Protein AF-A0A7S2MD70-F1 (afdb_monomer)

Solvent-accessible surface area (backbone atoms only — not comparable to full-atom values): 7427 Å² total; per-residue (Å²): 108,46,68,59,22,37,74,55,70,29,91,84,33,54,82,57,88,87,42,54,70,49,41,44,76,75,65,58,72,92,78,86,85,87,59,89,68,61,83,73,47,48,76,24,89,77,43,47,28,43,81,44,73,62,102,55,100,66,98,62,72,45,79,43,69,75,51,94,77,59,93,88,58,83,68,19,28,60,90,61,92,73,54,100,76,59,74,83,47,73,68,44,43,53,51,51,42,53,53,39,35,74,75,71,71,46,80,71,78,40,86,82,56,107

InterPro domains:
  IPR001214 SET domain [PF00856] (39-79)
  IPR001214 SET domain [PS50280] (1-80)
  IPR046341 SET domain superfamily [G3DSA:2.170.270.10] (7-114)
  IPR046341 SET domain superfamily [SSF82199] (30-113)

Structure (mmCIF, N/CA/C/O backbone):
data_AF-A0A7S2MD70-F1
#
_entry.id   AF-A0A7S2MD70-F1
#
loop_
_atom_site.group_PDB
_atom_site.id
_atom_site.type_symbol
_atom_site.label_atom_id
_atom_site.label_alt_id
_atom_site.label_comp_id
_atom_site.label_asym_id
_atom_site.label_entity_id
_atom_site.label_seq_id
_atom_site.pdbx_PDB_ins_code
_atom_site.Cartn_x
_atom_site.Cartn_y
_atom_site.Cartn_z
_atom_site.occupancy
_atom_site.B_iso_or_equiv
_atom_site.auth_seq_id
_atom_site.auth_comp_id
_atom_site.auth_asym_id
_atom_site.auth_atom_id
_atom_site.pdbx_PDB_model_num
ATOM 1 N N . MET A 1 1 ? 27.989 -2.652 -31.176 1.00 54.34 1 MET A N 1
ATOM 2 C CA . MET A 1 1 ? 27.518 -3.665 -30.201 1.00 54.34 1 MET A CA 1
ATOM 3 C C . MET A 1 1 ? 28.573 -4.009 -29.147 1.00 54.34 1 MET A C 1
ATOM 5 O O . MET A 1 1 ? 28.258 -3.875 -27.975 1.00 54.34 1 MET A O 1
ATOM 9 N N . GLY A 1 2 ? 29.820 -4.353 -29.511 1.00 62.59 2 GLY A N 1
ATOM 10 C CA . GLY A 1 2 ? 30.863 -4.715 -28.527 1.00 62.59 2 GLY A CA 1
ATOM 11 C C . GLY A 1 2 ? 31.205 -3.635 -27.483 1.00 62.59 2 GLY A C 1
ATOM 12 O O . GLY A 1 2 ? 31.365 -3.952 -26.312 1.00 62.59 2 GLY A O 1
ATOM 13 N N . GLN A 1 3 ? 31.224 -2.351 -27.865 1.00 75.38 3 GLN A N 1
ATOM 14 C CA . GLN A 1 3 ? 31.469 -1.241 -26.925 1.00 75.38 3 GLN A CA 1
ATOM 15 C C . GLN A 1 3 ? 30.388 -1.101 -25.845 1.00 75.38 3 GLN A C 1
ATOM 17 O O . GLN A 1 3 ? 30.720 -0.841 -24.693 1.00 75.38 3 GLN A O 1
ATOM 22 N N . LEU A 1 4 ? 29.112 -1.306 -26.193 1.00 77.25 4 LEU A N 1
ATOM 23 C CA . LEU A 1 4 ? 28.010 -1.247 -25.228 1.00 77.25 4 LEU A CA 1
ATOM 24 C C . LEU A 1 4 ? 28.114 -2.396 -24.218 1.00 77.25 4 LEU A C 1
ATOM 26 O O . LEU A 1 4 ? 27.970 -2.173 -23.022 1.00 77.25 4 LEU A O 1
ATOM 30 N N . ALA A 1 5 ? 28.429 -3.608 -24.683 1.00 79.62 5 ALA A N 1
ATOM 31 C CA . ALA A 1 5 ? 28.613 -4.759 -23.806 1.00 79.62 5 ALA A CA 1
ATOM 32 C C . ALA A 1 5 ? 29.761 -4.543 -22.805 1.00 79.62 5 ALA A C 1
ATOM 34 O O . ALA A 1 5 ? 29.589 -4.805 -21.615 1.00 79.62 5 ALA A O 1
ATOM 35 N N . VAL A 1 6 ? 30.898 -4.000 -23.255 1.00 83.06 6 VAL A N 1
ATOM 36 C CA . VAL A 1 6 ? 32.027 -3.663 -22.370 1.00 83.06 6 VAL A CA 1
ATOM 37 C C . VAL A 1 6 ? 31.640 -2.578 -21.358 1.00 83.06 6 VAL A C 1
ATOM 39 O O . VAL A 1 6 ? 31.921 -2.723 -20.169 1.00 83.06 6 VAL A O 1
ATOM 42 N N . LEU A 1 7 ? 30.917 -1.534 -21.784 1.00 81.06 7 LEU A N 1
ATOM 43 C CA . LEU A 1 7 ? 30.408 -0.487 -20.885 1.00 81.06 7 LEU A CA 1
ATOM 44 C C . LEU A 1 7 ? 29.500 -1.068 -19.779 1.00 81.06 7 LEU A C 1
ATOM 46 O O . LEU A 1 7 ? 29.545 -0.650 -18.617 1.00 81.06 7 LEU A O 1
ATOM 50 N N . LEU A 1 8 ? 28.714 -2.089 -20.130 1.00 78.62 8 LEU A N 1
ATOM 51 C CA . LEU A 1 8 ? 27.822 -2.819 -19.229 1.00 78.62 8 LEU A CA 1
ATOM 52 C C . LEU A 1 8 ? 28.538 -3.872 -18.370 1.00 78.62 8 LEU A C 1
ATOM 54 O O . LEU A 1 8 ? 27.920 -4.444 -17.480 1.00 78.62 8 LEU A O 1
ATOM 58 N N . GLY A 1 9 ? 29.856 -4.038 -18.519 1.00 78.12 9 GLY A N 1
ATOM 59 C CA . GLY A 1 9 ? 30.687 -4.900 -17.670 1.00 78.12 9 GLY A CA 1
ATOM 60 C C . GLY A 1 9 ? 31.050 -6.255 -18.280 1.00 78.12 9 GLY A C 1
ATOM 61 O O . GLY A 1 9 ? 31.520 -7.126 -17.554 1.00 78.12 9 GLY A O 1
ATOM 62 N N . SER A 1 10 ? 30.841 -6.452 -19.584 1.00 83.94 10 SER A N 1
ATOM 63 C CA . SER A 1 10 ? 31.321 -7.643 -20.2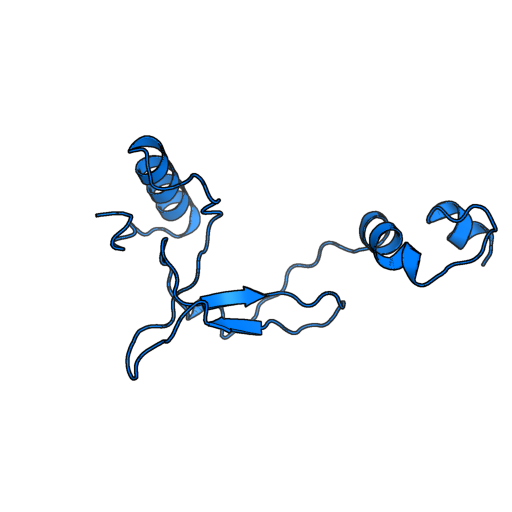93 1.00 83.94 10 SER A CA 1
ATOM 64 C C . SER A 1 10 ? 32.830 -7.562 -20.539 1.00 83.94 10 SER A C 1
ATOM 66 O O . SER A 1 10 ? 33.334 -6.544 -21.012 1.00 83.94 10 SER A O 1
ATOM 68 N N . SER A 1 11 ? 33.550 -8.649 -20.2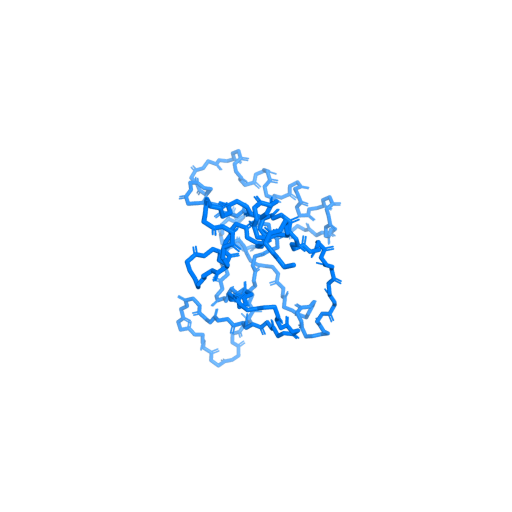58 1.00 82.56 11 SER A N 1
ATOM 69 C CA . SER A 1 11 ? 34.983 -8.779 -20.546 1.00 82.56 11 SER A CA 1
ATOM 70 C C . SER A 1 11 ? 35.277 -9.252 -21.974 1.00 82.56 11 SER A C 1
ATOM 72 O O . SER A 1 11 ? 36.357 -8.977 -22.490 1.00 82.56 11 SER A O 1
ATOM 74 N N . ASP A 1 12 ? 34.331 -9.929 -22.629 1.00 87.94 12 ASP A N 1
ATOM 75 C CA . ASP A 1 12 ? 34.475 -10.490 -23.980 1.00 87.94 12 ASP A CA 1
ATOM 76 C C . ASP A 1 12 ? 33.704 -9.698 -25.053 1.00 87.94 12 ASP A C 1
ATOM 78 O O . ASP A 1 12 ? 33.659 -10.079 -26.225 1.00 87.94 12 ASP A O 1
ATOM 82 N N . GLY A 1 13 ? 33.085 -8.584 -24.656 1.00 84.88 13 GLY A N 1
ATOM 83 C CA . GLY A 1 13 ? 32.279 -7.737 -25.529 1.00 84.88 13 GLY A CA 1
ATOM 84 C C . GLY A 1 13 ? 30.936 -8.351 -25.929 1.00 84.88 13 GLY A C 1
ATOM 85 O O . GLY A 1 13 ? 30.310 -7.853 -26.870 1.00 84.88 13 GLY A O 1
ATOM 86 N N . LYS A 1 14 ? 30.472 -9.398 -25.234 1.00 84.50 14 LYS A N 1
ATOM 87 C CA . LYS A 1 14 ? 29.159 -10.025 -25.435 1.00 84.50 14 LYS A CA 1
ATOM 88 C C . LYS A 1 14 ? 28.284 -9.896 -24.189 1.00 84.50 14 LYS A C 1
ATOM 90 O O . LYS A 1 14 ? 28.757 -9.984 -23.060 1.00 84.50 14 LYS A O 1
ATOM 95 N N . LEU A 1 15 ? 26.988 -9.682 -24.406 1.00 78.56 15 LEU A N 1
ATOM 96 C CA . LEU A 1 15 ? 25.981 -9.726 -23.346 1.00 78.56 15 LEU A CA 1
ATOM 97 C C . LEU A 1 15 ? 25.496 -11.162 -23.159 1.00 78.56 15 LEU A C 1
ATOM 99 O O . LEU A 1 15 ? 25.321 -11.898 -24.132 1.00 78.56 15 LEU A O 1
ATOM 103 N N . SER A 1 16 ? 25.239 -11.542 -21.915 1.00 80.81 16 SER A N 1
ATOM 104 C CA . SER A 1 16 ? 24.733 -12.860 -21.547 1.00 80.81 16 SER A CA 1
ATOM 105 C C . SER A 1 16 ? 23.612 -12.740 -20.511 1.00 80.81 16 SER A C 1
ATOM 107 O O . SER A 1 16 ? 23.486 -11.726 -19.827 1.00 80.81 16 SER A O 1
ATOM 109 N N . ARG A 1 17 ? 22.839 -13.818 -20.339 1.00 69.31 17 ARG A N 1
ATOM 110 C CA . ARG A 1 17 ? 21.715 -13.871 -19.386 1.00 69.31 17 ARG A CA 1
ATOM 111 C C . ARG A 1 17 ? 22.111 -13.761 -17.909 1.00 69.31 17 ARG A C 1
ATOM 113 O O . ARG A 1 17 ? 21.266 -13.495 -17.073 1.00 69.31 17 ARG A O 1
ATOM 120 N N . TYR A 1 18 ? 23.380 -13.970 -17.555 1.00 75.62 18 TYR A N 1
ATOM 121 C CA . TYR A 1 18 ? 23.843 -13.788 -16.170 1.00 75.62 18 TYR A CA 1
ATOM 122 C C . TYR A 1 18 ? 24.150 -12.320 -15.837 1.00 75.62 18 TYR A C 1
ATOM 124 O O . TYR A 1 18 ? 24.492 -12.004 -14.699 1.00 75.62 18 TYR A O 1
ATOM 132 N N . MET A 1 19 ? 24.070 -11.423 -16.823 1.00 78.19 19 MET A N 1
ATOM 133 C CA . MET A 1 19 ? 24.386 -10.005 -16.660 1.00 78.19 19 MET A CA 1
ATOM 134 C C . MET A 1 19 ? 23.161 -9.139 -16.354 1.00 78.19 19 MET A C 1
ATOM 136 O O . MET A 1 19 ? 23.337 -7.939 -16.153 1.00 78.19 19 MET A O 1
ATOM 140 N N . ASP A 1 20 ? 21.958 -9.713 -16.268 1.00 75.44 20 ASP A N 1
ATOM 141 C CA . ASP A 1 20 ? 20.706 -8.968 -16.079 1.00 75.44 20 ASP A CA 1
ATOM 142 C C . ASP A 1 20 ? 20.778 -8.025 -14.866 1.00 75.44 20 ASP A C 1
ATOM 144 O O . ASP A 1 20 ? 20.497 -6.841 -15.008 1.00 75.44 20 ASP A O 1
ATOM 148 N N . GLY A 1 21 ? 21.317 -8.472 -13.725 1.00 74.88 21 GLY A N 1
ATOM 149 C CA . GLY A 1 21 ? 21.487 -7.606 -12.546 1.00 74.88 21 GLY A CA 1
ATOM 150 C C . GLY A 1 21 ? 22.518 -6.473 -12.712 1.00 74.88 21 GLY A C 1
ATOM 151 O O . GLY A 1 21 ? 22.383 -5.410 -12.107 1.00 74.88 21 GLY A O 1
ATOM 152 N N . GLN A 1 22 ? 23.555 -6.654 -13.542 1.00 76.81 22 GLN A N 1
ATOM 153 C CA . GLN A 1 22 ? 24.526 -5.588 -13.862 1.00 76.81 22 GLN A CA 1
ATOM 154 C C . GLN A 1 22 ? 23.914 -4.556 -14.812 1.00 76.81 22 GLN A C 1
ATOM 156 O O . GLN A 1 22 ? 24.138 -3.354 -14.652 1.00 76.81 22 GLN A O 1
ATOM 161 N N . ILE A 1 23 ? 23.145 -5.031 -15.794 1.00 76.75 23 ILE A N 1
ATOM 162 C CA . ILE A 1 23 ? 22.421 -4.193 -16.748 1.00 76.75 23 ILE A CA 1
ATOM 163 C C . ILE A 1 23 ? 21.343 -3.406 -16.013 1.00 76.75 23 ILE A C 1
ATOM 165 O O . ILE A 1 23 ? 21.288 -2.193 -16.167 1.00 76.75 23 ILE A O 1
ATOM 169 N N . GLU A 1 24 ? 20.557 -4.049 -15.155 1.00 75.50 24 GLU A N 1
ATOM 170 C CA . GLU A 1 24 ? 19.565 -3.389 -14.311 1.00 75.50 24 GLU A CA 1
ATOM 171 C C . GLU A 1 24 ? 20.229 -2.299 -13.461 1.00 75.50 24 GLU A C 1
ATOM 173 O O . GLU A 1 24 ? 19.855 -1.137 -13.536 1.00 75.50 24 GLU A O 1
ATOM 178 N N . LYS A 1 25 ? 21.328 -2.595 -12.763 1.00 76.44 25 LYS A N 1
ATOM 179 C CA . LYS A 1 25 ? 22.018 -1.580 -11.951 1.00 76.44 25 LYS A CA 1
ATOM 180 C C . LYS A 1 25 ? 22.527 -0.368 -12.750 1.00 76.44 25 LYS A C 1
ATOM 182 O O . LYS A 1 25 ? 22.609 0.728 -12.198 1.00 76.44 25 LYS A O 1
ATOM 187 N N . LYS A 1 26 ? 22.937 -0.558 -14.008 1.00 78.31 26 LYS A N 1
ATOM 188 C CA . LYS A 1 26 ? 23.541 0.497 -14.844 1.00 78.31 26 LYS A CA 1
ATOM 189 C C . LYS A 1 26 ? 22.550 1.214 -15.758 1.00 78.31 26 LYS A C 1
ATOM 191 O O . LYS A 1 26 ? 22.813 2.347 -16.151 1.00 78.31 26 LYS A O 1
ATOM 196 N N . CYS A 1 27 ? 21.463 0.551 -16.131 1.00 75.06 27 CYS A N 1
ATOM 197 C CA . CYS A 1 27 ? 20.528 1.004 -17.156 1.00 75.06 27 CYS A CA 1
ATOM 198 C C . CYS A 1 27 ? 19.078 1.039 -16.692 1.00 75.06 27 CYS A C 1
ATOM 200 O O . CYS A 1 27 ? 18.261 1.602 -17.420 1.00 75.06 27 CYS A O 1
ATOM 202 N N . ALA A 1 28 ? 18.735 0.463 -15.534 1.00 71.50 28 ALA A N 1
ATOM 203 C CA . ALA A 1 28 ? 17.388 0.608 -15.010 1.00 71.50 28 ALA A CA 1
ATOM 204 C C . ALA A 1 28 ? 17.128 2.087 -14.752 1.00 71.50 28 ALA A C 1
ATOM 206 O O . ALA A 1 28 ? 17.813 2.759 -13.977 1.00 71.50 28 ALA A O 1
ATOM 207 N N . ILE A 1 29 ? 16.117 2.591 -15.441 1.00 68.94 29 ILE A N 1
ATOM 208 C CA . ILE A 1 29 ? 15.566 3.901 -15.166 1.00 68.94 29 ILE A CA 1
ATOM 209 C C . ILE A 1 29 ? 14.752 3.739 -13.886 1.00 68.94 29 ILE A C 1
ATOM 211 O O . ILE A 1 29 ? 13.898 2.858 -13.802 1.00 68.94 29 ILE A O 1
ATOM 215 N N . GLN A 1 30 ? 15.009 4.578 -12.883 1.00 70.06 30 GLN A N 1
ATOM 216 C CA . GLN A 1 30 ? 14.124 4.646 -11.727 1.00 70.06 30 GLN A CA 1
ATOM 217 C C . GLN A 1 30 ? 12.781 5.214 -12.183 1.00 70.06 30 GLN A C 1
ATOM 219 O O . GLN A 1 30 ? 12.658 6.404 -12.470 1.00 70.06 30 GLN A O 1
ATOM 224 N N . THR A 1 31 ? 11.780 4.347 -12.273 1.00 72.31 31 THR A N 1
ATOM 225 C CA . THR A 1 31 ? 10.412 4.716 -12.627 1.00 72.31 31 THR A CA 1
ATOM 226 C C . THR A 1 31 ? 9.537 4.734 -11.384 1.00 72.31 31 THR A C 1
ATOM 228 O O . THR A 1 31 ? 9.694 3.908 -10.489 1.00 72.31 31 THR A O 1
ATOM 231 N N . SER A 1 32 ? 8.587 5.664 -11.334 1.00 79.00 32 SER A N 1
ATOM 232 C CA . SER A 1 32 ? 7.497 5.651 -10.356 1.00 79.00 32 SER A CA 1
ATOM 233 C C . SER A 1 32 ? 6.184 5.412 -11.091 1.00 79.00 32 SER A C 1
ATOM 235 O O . SER A 1 32 ? 5.948 6.019 -12.134 1.00 79.00 32 SER A O 1
ATOM 237 N N . SER A 1 33 ? 5.339 4.545 -10.539 1.00 83.00 33 SER A N 1
ATOM 238 C CA . SER A 1 33 ? 4.080 4.118 -11.156 1.00 83.00 33 SER A CA 1
ATOM 239 C C . SER A 1 33 ? 2.932 4.237 -10.161 1.00 83.00 33 SER A C 1
ATOM 241 O O . SER A 1 33 ? 3.126 4.088 -8.954 1.00 83.00 33 SER A O 1
ATOM 243 N N . LEU A 1 34 ? 1.726 4.491 -10.671 1.00 88.00 34 LEU A N 1
ATOM 244 C CA . LEU A 1 34 ? 0.500 4.528 -9.878 1.00 88.00 34 LEU A CA 1
ATOM 245 C C . LEU A 1 34 ? -0.376 3.327 -10.225 1.00 88.00 34 LEU A C 1
ATOM 247 O O . LEU A 1 34 ? -0.864 3.207 -11.346 1.00 88.00 34 LEU A O 1
ATOM 251 N N . PHE A 1 35 ? -0.616 2.470 -9.237 1.00 89.62 35 PHE A N 1
ATOM 252 C CA . PHE A 1 35 ? -1.506 1.319 -9.350 1.00 89.62 35 PHE A CA 1
ATOM 253 C C . PHE A 1 35 ? -2.792 1.630 -8.601 1.00 89.62 35 PHE A C 1
ATOM 255 O O . PHE A 1 35 ? -2.782 1.715 -7.382 1.00 89.62 35 PHE A O 1
ATOM 262 N N . THR A 1 36 ? -3.904 1.824 -9.300 1.00 91.38 36 THR A N 1
ATOM 263 C CA . THR A 1 36 ? -5.133 2.410 -8.725 1.00 91.38 36 THR A CA 1
ATOM 264 C C . THR A 1 36 ? -5.759 1.609 -7.579 1.00 91.38 36 THR A C 1
ATOM 266 O O . THR A 1 36 ? -6.494 2.178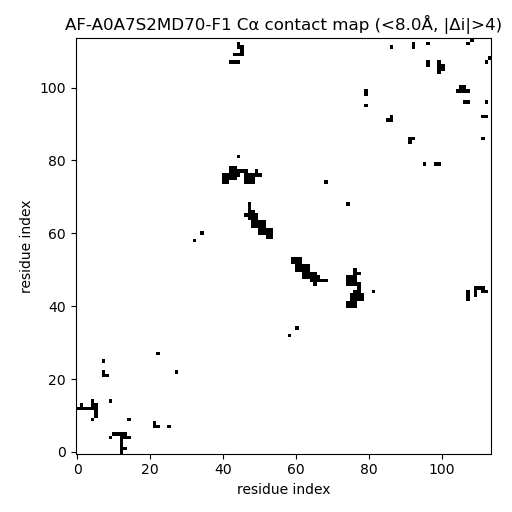 -6.769 1.00 91.38 36 THR A O 1
ATOM 269 N N . LEU A 1 37 ? -5.472 0.308 -7.488 1.00 91.31 37 LEU A N 1
ATOM 270 C CA . LEU A 1 37 ? -5.950 -0.553 -6.406 1.00 91.31 37 LEU A CA 1
ATOM 271 C C . LEU A 1 37 ? -5.042 -0.531 -5.170 1.00 91.31 37 LEU A C 1
ATOM 273 O O . LEU A 1 37 ? -5.558 -0.663 -4.064 1.00 91.31 37 LEU A O 1
ATOM 277 N N . LEU A 1 38 ? -3.729 -0.310 -5.323 1.00 92.44 38 LEU A N 1
ATOM 278 C CA . LEU A 1 38 ? -2.788 -0.352 -4.195 1.00 92.44 38 LEU A CA 1
ATOM 279 C C . LEU A 1 38 ? -3.115 0.675 -3.090 1.00 92.44 38 LEU A C 1
ATOM 281 O O . LEU A 1 38 ? -3.155 0.274 -1.930 1.00 92.44 38 LEU A O 1
ATOM 285 N N . PRO A 1 39 ? -3.435 1.953 -3.393 1.00 92.88 39 PRO A N 1
ATOM 286 C CA . PRO A 1 39 ? -3.771 2.954 -2.378 1.00 92.88 39 PRO A CA 1
ATOM 287 C C . PRO A 1 39 ? -5.047 2.670 -1.579 1.00 92.88 39 PRO A C 1
ATOM 289 O O . PRO A 1 39 ? -5.368 3.440 -0.680 1.00 92.88 39 PRO A O 1
ATOM 292 N N . LYS A 1 40 ? -5.818 1.630 -1.930 1.00 95.12 40 LYS A N 1
ATOM 293 C CA . LYS A 1 40 ? -7.028 1.238 -1.195 1.00 95.12 40 LYS A CA 1
ATOM 294 C C . LYS A 1 40 ? -6.738 0.301 -0.022 1.00 95.12 40 LYS A C 1
ATOM 296 O O . LYS A 1 40 ? -7.615 0.135 0.816 1.00 95.12 40 LYS A O 1
ATOM 301 N N . MET A 1 41 ? -5.564 -0.326 0.020 1.00 97.12 41 MET A N 1
ATOM 302 C CA . MET A 1 41 ? -5.183 -1.235 1.101 1.00 97.12 41 MET A CA 1
ATOM 303 C C . MET A 1 41 ? -4.528 -0.451 2.223 1.00 97.12 41 MET A C 1
ATOM 305 O O . MET A 1 41 ? -3.529 0.219 1.984 1.00 97.12 41 MET A O 1
ATOM 309 N N . ASN A 1 42 ? -5.068 -0.560 3.433 1.00 97.69 42 ASN A N 1
ATOM 310 C CA . ASN A 1 42 ? -4.550 0.163 4.585 1.00 97.69 42 ASN A CA 1
ATOM 311 C C . ASN A 1 42 ? -3.244 -0.430 5.124 1.00 97.69 42 ASN A C 1
ATOM 313 O O . ASN A 1 42 ? -2.809 -1.534 4.780 1.00 97.69 42 ASN A O 1
ATOM 317 N N . HIS A 1 43 ? -2.615 0.338 6.010 1.00 96.88 43 HIS A N 1
ATOM 318 C CA . HIS A 1 43 ? -1.379 -0.052 6.659 1.00 96.88 43 HIS A CA 1
ATOM 319 C C . HIS A 1 43 ? -1.598 -0.935 7.892 1.00 96.88 43 HIS A C 1
ATOM 321 O O . HIS A 1 43 ? -2.324 -0.552 8.807 1.00 96.88 43 HIS A O 1
ATOM 327 N N . SER A 1 44 ? -0.813 -2.007 8.000 1.00 96.06 44 SER A N 1
ATOM 328 C CA . SER A 1 44 ? -0.495 -2.654 9.277 1.00 96.06 44 SER A CA 1
ATOM 329 C C . SER A 1 44 ? 1.021 -2.821 9.431 1.00 96.06 44 SER A C 1
ATOM 331 O O . SER A 1 44 ? 1.746 -3.084 8.464 1.00 96.06 44 SER A O 1
ATOM 333 N N . CYS A 1 45 ? 1.535 -2.672 10.660 1.00 93.12 45 CYS A N 1
ATOM 334 C CA . CYS A 1 45 ? 2.913 -3.076 10.958 1.00 93.12 45 CYS A CA 1
ATOM 335 C C . CYS A 1 45 ? 3.056 -4.605 10.992 1.00 93.12 45 CYS A C 1
ATOM 337 O O . CYS A 1 45 ? 4.181 -5.092 10.915 1.00 93.12 45 CYS A O 1
ATOM 339 N N . ASP A 1 46 ? 1.948 -5.338 11.123 1.00 92.88 46 ASP A N 1
ATOM 340 C CA . ASP A 1 46 ? 1.848 -6.788 10.935 1.00 92.88 46 ASP A CA 1
ATOM 341 C C . ASP A 1 46 ? 0.856 -7.080 9.796 1.00 92.88 46 ASP A C 1
ATOM 343 O O . ASP A 1 46 ? -0.326 -7.328 10.044 1.00 92.88 46 ASP A O 1
ATOM 347 N N . PRO A 1 47 ? 1.268 -6.874 8.535 1.00 95.88 47 PRO A N 1
ATOM 348 C CA . PRO A 1 47 ? 0.366 -7.000 7.400 1.00 95.88 47 PRO A CA 1
ATOM 349 C C . PRO A 1 47 ? 0.026 -8.465 7.113 1.00 95.88 47 PRO A C 1
ATOM 351 O O . PRO A 1 47 ? 0.810 -9.369 7.406 1.00 95.88 47 PRO A O 1
ATOM 354 N N . ASN A 1 48 ? -1.121 -8.695 6.477 1.00 97.12 48 ASN A N 1
ATOM 355 C CA . ASN A 1 48 ? -1.502 -10.019 5.975 1.00 97.12 48 ASN A CA 1
ATOM 356 C C . ASN A 1 48 ? -1.201 -10.210 4.482 1.00 97.12 48 ASN A C 1
ATOM 358 O O . ASN A 1 48 ? -1.292 -11.337 3.994 1.00 97.12 48 ASN A O 1
ATOM 362 N N . ALA A 1 49 ? -0.769 -9.157 3.783 1.00 96.88 49 ALA A N 1
ATOM 363 C CA . ALA A 1 49 ? -0.289 -9.218 2.411 1.00 96.88 49 ALA A CA 1
ATOM 364 C C . ALA A 1 49 ? 0.961 -8.349 2.182 1.00 96.88 49 ALA A C 1
ATOM 366 O O . ALA A 1 49 ? 1.224 -7.379 2.898 1.00 96.88 49 ALA A O 1
ATOM 367 N N . GLU A 1 50 ? 1.726 -8.677 1.147 1.00 94.50 50 GLU A N 1
ATOM 368 C CA . GLU A 1 50 ? 2.851 -7.881 0.660 1.00 94.50 50 GLU A CA 1
ATOM 369 C C . GLU A 1 50 ? 2.681 -7.500 -0.812 1.00 94.50 50 GLU A C 1
ATOM 371 O O . GLU A 1 50 ? 2.012 -8.193 -1.575 1.00 94.50 50 GLU A O 1
ATOM 376 N N . VAL A 1 51 ? 3.287 -6.374 -1.202 1.00 91.75 51 VAL A N 1
ATOM 377 C CA . VAL A 1 51 ? 3.345 -5.940 -2.602 1.00 91.75 51 VAL A CA 1
ATOM 378 C C . VAL A 1 51 ? 4.658 -6.432 -3.197 1.00 91.75 51 VAL A C 1
ATOM 380 O O . VAL A 1 51 ? 5.731 -6.000 -2.769 1.00 91.75 51 VAL A O 1
ATOM 383 N N . CYS A 1 52 ? 4.575 -7.308 -4.192 1.00 85.69 52 CYS A N 1
ATOM 384 C CA . CYS A 1 52 ? 5.727 -7.841 -4.906 1.00 85.69 52 CYS A CA 1
ATOM 385 C C . CYS A 1 52 ? 5.822 -7.199 -6.294 1.00 85.69 52 CYS A C 1
ATOM 387 O O . CYS A 1 52 ? 4.866 -7.212 -7.070 1.00 85.69 52 CYS A O 1
ATOM 389 N N . GLY A 1 53 ? 6.993 -6.646 -6.612 1.00 72.25 53 GLY A N 1
ATOM 390 C CA . GLY A 1 53 ? 7.369 -6.354 -7.994 1.00 72.25 53 GLY A CA 1
ATOM 391 C C . GLY A 1 53 ? 7.963 -7.602 -8.641 1.00 72.25 53 GLY A C 1
ATOM 392 O O . GLY A 1 53 ? 8.617 -8.400 -7.966 1.00 72.25 53 GLY A O 1
ATOM 393 N N . HIS A 1 54 ? 7.747 -7.784 -9.939 1.00 66.12 54 HIS A N 1
ATOM 394 C CA . HIS A 1 54 ? 8.385 -8.870 -10.672 1.00 66.12 54 HIS A CA 1
ATOM 395 C C . HIS A 1 54 ? 9.881 -8.609 -10.889 1.00 66.12 54 HIS A C 1
ATOM 397 O O . HIS A 1 54 ? 10.336 -7.470 -10.943 1.00 66.12 54 HIS A O 1
ATOM 403 N N . ASN A 1 55 ? 10.642 -9.687 -11.112 1.00 58.94 55 ASN A N 1
ATOM 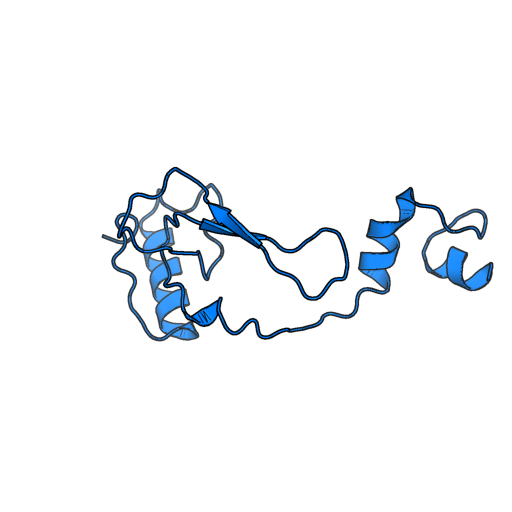404 C CA . ASN A 1 55 ? 12.033 -9.621 -11.593 1.00 58.94 55 ASN A CA 1
ATOM 405 C C . ASN A 1 55 ? 12.132 -9.177 -13.069 1.00 58.94 55 ASN A C 1
ATOM 407 O O . ASN A 1 55 ? 13.208 -9.214 -13.663 1.00 58.94 55 ASN A O 1
ATOM 411 N N . PHE A 1 56 ? 11.002 -8.829 -13.684 1.00 58.31 56 PHE A N 1
ATOM 412 C CA . PHE A 1 56 ? 10.906 -8.368 -15.057 1.00 58.31 56 PHE A CA 1
ATOM 413 C C . PHE A 1 56 ? 10.401 -6.931 -15.062 1.00 58.31 56 PHE A C 1
ATOM 415 O O . PHE A 1 56 ? 9.583 -6.547 -14.231 1.00 58.31 56 PHE A O 1
ATOM 422 N N . VAL A 1 57 ? 10.877 -6.142 -16.025 1.00 58.91 57 VAL A N 1
ATOM 423 C CA . VAL A 1 57 ? 10.388 -4.779 -16.250 1.00 58.91 57 VAL A CA 1
ATOM 424 C C . VAL A 1 57 ? 9.017 -4.867 -16.922 1.00 58.91 57 VAL A C 1
ATOM 426 O O . VAL A 1 57 ? 8.902 -4.767 -18.143 1.00 58.91 57 VAL A O 1
ATOM 429 N N . ASP A 1 58 ? 7.981 -5.106 -16.126 1.00 67.81 58 ASP A N 1
ATOM 430 C CA . ASP A 1 58 ? 6.585 -4.990 -16.530 1.00 67.81 58 ASP A CA 1
ATOM 431 C C . ASP A 1 58 ? 5.846 -3.951 -15.666 1.00 67.81 58 ASP A C 1
ATOM 433 O O . ASP A 1 58 ? 6.377 -3.394 -14.704 1.00 67.81 58 ASP A O 1
ATOM 437 N N . CYS A 1 59 ? 4.632 -3.588 -16.082 1.00 75.12 59 CYS A N 1
ATOM 438 C CA . CYS A 1 59 ? 3.778 -2.650 -15.350 1.00 75.12 59 CYS A CA 1
ATOM 439 C C . CYS A 1 59 ? 2.769 -3.397 -14.469 1.00 75.12 59 CYS A C 1
ATOM 441 O O . CYS A 1 59 ? 1.619 -2.967 -14.363 1.00 75.12 59 CYS A O 1
ATOM 443 N N . LEU A 1 60 ? 3.174 -4.528 -13.890 1.00 81.81 60 LEU A N 1
ATOM 444 C CA . LEU A 1 60 ? 2.340 -5.348 -13.022 1.00 81.81 60 LEU A CA 1
ATOM 445 C C . LEU A 1 60 ? 2.913 -5.369 -11.604 1.00 81.81 60 LEU A C 1
ATOM 447 O O . LEU A 1 60 ? 4.112 -5.221 -11.378 1.00 81.81 60 LEU A O 1
ATOM 451 N N . VAL A 1 61 ? 2.014 -5.507 -10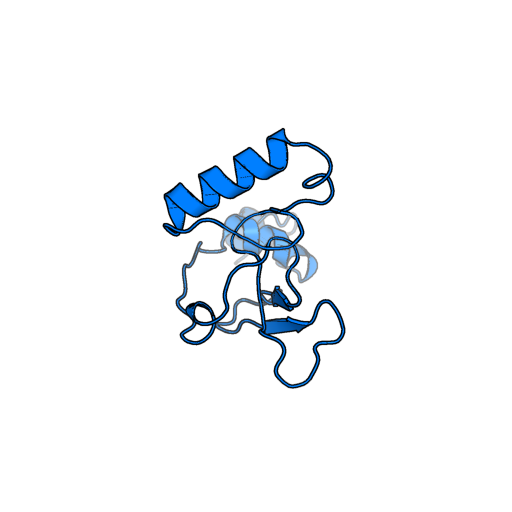.637 1.00 88.06 61 VAL A N 1
ATOM 452 C CA . VAL A 1 61 ? 2.339 -5.681 -9.223 1.00 88.06 61 VAL A CA 1
ATOM 453 C C . VAL A 1 61 ? 1.434 -6.757 -8.670 1.00 88.06 61 VAL A C 1
ATOM 455 O O . VAL A 1 61 ? 0.222 -6.731 -8.903 1.00 88.06 61 VAL A O 1
ATOM 458 N N . ASP A 1 62 ? 2.028 -7.661 -7.911 1.00 91.12 62 ASP A N 1
ATOM 459 C CA . ASP A 1 62 ? 1.295 -8.691 -7.203 1.00 91.12 62 ASP A CA 1
ATOM 460 C C . ASP A 1 62 ? 1.042 -8.250 -5.767 1.00 91.12 62 ASP A C 1
ATOM 462 O O . ASP A 1 62 ? 1.876 -7.604 -5.128 1.00 91.12 62 ASP A O 1
ATOM 466 N N . VAL A 1 63 ? -0.124 -8.630 -5.254 1.00 93.94 63 VAL A N 1
ATOM 467 C CA . VAL A 1 63 ? -0.448 -8.546 -3.831 1.00 93.94 63 VAL A CA 1
ATOM 468 C C . VAL A 1 63 ? -0.557 -9.974 -3.329 1.00 93.94 63 VAL A C 1
ATOM 470 O O . VAL A 1 63 ? -1.504 -10.686 -3.664 1.00 93.94 63 VAL A O 1
ATOM 473 N N . VAL A 1 64 ? 0.442 -10.404 -2.566 1.00 95.06 64 VAL A N 1
ATOM 474 C CA . VAL A 1 64 ? 0.601 -11.798 -2.152 1.00 95.06 64 VAL A CA 1
ATOM 475 C C . VAL A 1 64 ? 0.265 -11.922 -0.676 1.00 95.06 64 VAL A C 1
ATOM 477 O O . VAL A 1 64 ? 0.781 -11.173 0.150 1.00 95.06 64 VAL A O 1
ATOM 480 N N . ALA A 1 65 ? -0.605 -12.869 -0.333 1.00 97.12 65 ALA A N 1
A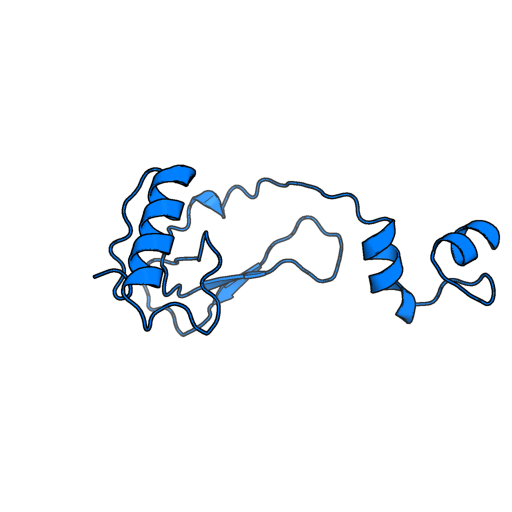TOM 481 C CA . ALA A 1 65 ? -0.939 -13.150 1.056 1.00 97.12 65 ALA A CA 1
ATOM 482 C C . ALA A 1 65 ? 0.274 -13.741 1.799 1.00 97.12 65 ALA A C 1
ATOM 484 O O . ALA A 1 65 ? 0.899 -14.692 1.332 1.00 97.12 65 ALA A O 1
ATOM 485 N N . LEU A 1 66 ? 0.578 -13.202 2.980 1.00 95.75 66 LEU A N 1
ATOM 486 C CA . LEU A 1 66 ? 1.650 -13.675 3.869 1.00 95.75 66 LEU A CA 1
ATOM 487 C C . LEU A 1 66 ? 1.185 -14.799 4.804 1.00 95.75 66 LEU A C 1
ATOM 489 O O . LEU A 1 66 ? 1.993 -15.536 5.369 1.00 95.75 66 LEU A O 1
ATOM 493 N N . ARG A 1 67 ? -0.131 -14.909 4.986 1.00 96.31 67 ARG A N 1
ATOM 494 C CA . ARG A 1 67 ? -0.817 -15.913 5.798 1.00 96.31 67 ARG A CA 1
ATOM 495 C C . ARG A 1 67 ? -2.223 -16.133 5.249 1.00 96.31 67 ARG A C 1
ATOM 497 O O . ARG A 1 67 ? -2.650 -15.436 4.335 1.00 96.31 67 ARG A O 1
ATOM 504 N N . GLN A 1 68 ? -2.948 -17.089 5.820 1.00 98.00 68 GLN A N 1
ATOM 505 C CA . GLN A 1 68 ? -4.376 -17.224 5.551 1.00 98.00 68 GLN A CA 1
ATOM 506 C C . GLN A 1 68 ? -5.111 -15.924 5.930 1.00 98.00 68 GLN A C 1
ATOM 508 O O . GLN A 1 68 ? -4.792 -15.310 6.954 1.00 98.00 68 GLN A O 1
ATOM 513 N N . ILE A 1 69 ? -6.050 -15.517 5.073 1.00 98.25 69 ILE A N 1
ATOM 514 C CA . ILE A 1 69 ? -6.907 -14.338 5.234 1.00 98.25 69 ILE A CA 1
ATOM 515 C C . ILE A 1 69 ? -8.350 -14.833 5.247 1.00 98.25 69 ILE A C 1
ATOM 517 O O . ILE A 1 69 ? -8.770 -15.525 4.313 1.00 98.25 69 ILE A O 1
ATOM 521 N N . ASP A 1 70 ? -9.090 -14.508 6.300 1.00 98.19 70 ASP A N 1
ATOM 522 C CA . ASP A 1 70 ? -10.470 -14.963 6.456 1.00 98.19 70 ASP A CA 1
ATOM 523 C C . ASP A 1 70 ? -11.460 -14.107 5.650 1.00 98.19 70 ASP A C 1
ATOM 525 O O . ASP A 1 70 ? -11.196 -12.965 5.267 1.00 98.19 70 ASP A O 1
ATOM 529 N N . VAL A 1 71 ? -12.648 -14.657 5.374 1.00 98.00 71 VAL A N 1
ATOM 530 C CA . VAL A 1 71 ? -13.700 -13.924 4.653 1.00 98.00 71 VAL A CA 1
ATOM 531 C C . VAL A 1 71 ? -14.133 -12.705 5.469 1.00 98.00 71 VAL A C 1
ATOM 533 O O . VAL A 1 71 ? -14.620 -12.839 6.588 1.00 98.00 71 VAL A O 1
ATOM 536 N N . GLY A 1 72 ? -13.997 -11.519 4.874 1.00 97.81 72 GLY A N 1
ATOM 537 C CA . GLY A 1 72 ? -14.315 -10.246 5.525 1.00 97.81 72 GLY A CA 1
ATOM 538 C C . GLY A 1 72 ? -13.164 -9.646 6.337 1.00 97.81 72 GLY A C 1
ATOM 539 O O . GLY A 1 72 ? -13.313 -8.525 6.818 1.00 97.81 72 GLY A O 1
ATOM 540 N N . GLU A 1 73 ? -12.025 -10.335 6.460 1.00 98.00 73 GLU A N 1
ATOM 541 C CA . GLU A 1 73 ? -10.805 -9.746 7.011 1.00 98.00 73 GLU A CA 1
ATOM 542 C C . GLU A 1 73 ? -10.263 -8.668 6.057 1.00 98.00 73 GLU A C 1
ATOM 544 O O . GLU A 1 73 ? -10.221 -8.843 4.837 1.00 98.00 73 GLU A O 1
ATOM 549 N N . GLU A 1 74 ? -9.848 -7.529 6.609 1.00 97.69 74 GLU A N 1
ATOM 550 C CA . GLU A 1 74 ? -9.248 -6.454 5.826 1.00 97.69 74 GLU A CA 1
ATOM 551 C C . GLU A 1 74 ? -7.865 -6.860 5.299 1.00 97.69 74 GLU A C 1
ATOM 553 O O . GLU A 1 74 ? -6.998 -7.296 6.057 1.00 97.69 74 GLU A O 1
ATOM 558 N N . ILE A 1 75 ? -7.622 -6.653 4.004 1.00 97.62 75 ILE A N 1
ATOM 559 C CA . ILE A 1 75 ? -6.288 -6.817 3.418 1.00 97.62 75 ILE A CA 1
ATOM 560 C C . ILE A 1 75 ? -5.442 -5.591 3.768 1.00 97.62 75 ILE A C 1
ATOM 562 O O . ILE A 1 75 ? -5.780 -4.464 3.399 1.00 97.62 75 ILE A O 1
ATOM 566 N N . THR A 1 76 ? -4.313 -5.819 4.437 1.00 97.69 76 THR A N 1
ATOM 567 C CA . THR A 1 76 ? -3.383 -4.767 4.857 1.00 97.69 76 THR A CA 1
ATOM 568 C C . THR A 1 76 ? -1.972 -5.030 4.350 1.00 97.69 76 THR A C 1
ATOM 570 O O . THR A 1 76 ? -1.520 -6.173 4.278 1.00 97.69 76 THR A O 1
ATOM 573 N N . ILE A 1 77 ? -1.258 -3.949 4.032 1.00 96.50 77 ILE A N 1
ATOM 574 C CA . ILE A 1 77 ? 0.136 -3.963 3.566 1.00 96.50 77 ILE A CA 1
ATOM 575 C C . ILE A 1 77 ? 1.022 -3.100 4.474 1.00 96.50 77 ILE A C 1
ATOM 577 O O . ILE A 1 77 ? 0.541 -2.312 5.292 1.00 96.50 77 ILE A O 1
ATOM 581 N N . SER A 1 78 ? 2.347 -3.202 4.342 1.00 94.50 78 SER A N 1
ATOM 582 C CA . SER A 1 78 ? 3.261 -2.298 5.051 1.00 94.50 78 SER A CA 1
ATOM 583 C C . SER A 1 78 ? 3.700 -1.128 4.176 1.00 94.50 78 SER A C 1
ATOM 585 O O . SER A 1 78 ? 4.285 -1.325 3.118 1.00 94.50 78 SER A O 1
ATOM 587 N N . TYR A 1 79 ? 3.471 0.1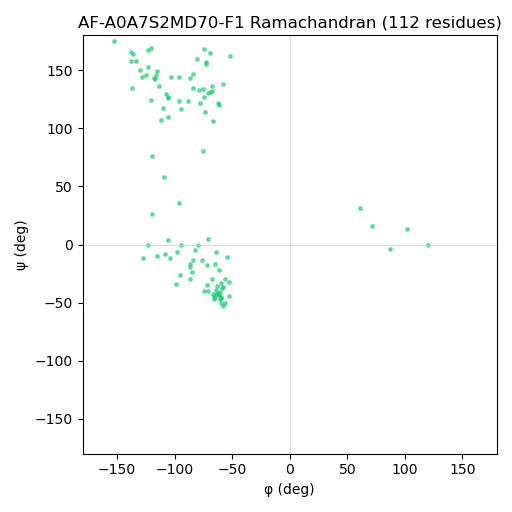03 4.635 1.00 94.69 79 TYR A N 1
ATOM 588 C CA . TYR A 1 79 ? 3.887 1.322 3.926 1.00 94.69 79 TYR A CA 1
ATOM 589 C C . TYR A 1 79 ? 5.338 1.721 4.206 1.00 94.69 79 TYR A C 1
ATOM 591 O O . TYR A 1 79 ? 5.884 2.627 3.573 1.00 94.69 79 TYR A O 1
ATOM 599 N N . ILE A 1 80 ? 5.935 1.112 5.227 1.00 92.06 80 ILE A N 1
ATOM 600 C CA . ILE A 1 80 ? 7.253 1.450 5.749 1.00 92.06 80 ILE A CA 1
ATOM 601 C C . ILE A 1 80 ? 8.051 0.170 5.949 1.00 92.06 80 ILE A C 1
ATOM 603 O O . ILE A 1 80 ? 7.491 -0.909 6.115 1.00 92.06 80 ILE A O 1
ATOM 607 N N . ASN A 1 81 ? 9.377 0.280 5.972 1.00 83.25 81 ASN A N 1
ATOM 608 C CA . ASN A 1 81 ? 10.211 -0.884 6.229 1.00 83.25 81 ASN A CA 1
ATOM 609 C C . ASN A 1 81 ? 10.140 -1.276 7.715 1.00 83.25 81 ASN A C 1
ATOM 611 O O . ASN A 1 81 ? 10.607 -0.553 8.612 1.00 83.25 81 ASN A O 1
ATOM 615 N N . VAL A 1 82 ? 9.568 -2.453 7.957 1.00 74.75 82 VAL A N 1
ATOM 616 C CA . VAL A 1 82 ? 9.451 -3.086 9.270 1.00 74.75 82 VAL A CA 1
ATOM 617 C C . VAL A 1 82 ? 10.391 -4.295 9.330 1.00 74.75 82 VAL A C 1
ATOM 619 O O . VAL A 1 82 ? 9.958 -5.426 9.496 1.00 74.75 82 VAL A O 1
ATOM 622 N N . GLY A 1 83 ? 11.693 -4.077 9.116 1.00 67.81 83 GLY A N 1
ATOM 623 C CA . GLY A 1 83 ? 12.695 -5.151 9.068 1.00 67.81 83 GLY A CA 1
ATOM 624 C C . GLY A 1 83 ? 12.678 -6.096 10.282 1.00 67.81 83 GLY A C 1
ATOM 625 O O . GLY A 1 83 ? 12.174 -5.749 11.345 1.00 67.81 83 GLY A O 1
ATOM 626 N N . ARG A 1 84 ? 13.289 -7.283 10.134 1.00 50.31 84 ARG A N 1
ATOM 627 C CA . ARG A 1 84 ? 13.213 -8.464 11.035 1.00 50.31 84 ARG A CA 1
ATOM 628 C C . ARG A 1 84 ? 13.557 -8.250 12.527 1.00 50.31 84 ARG A C 1
ATOM 630 O O . ARG A 1 84 ? 13.293 -9.139 13.329 1.00 50.31 84 ARG A O 1
ATOM 637 N N . ASN A 1 85 ? 14.103 -7.092 12.905 1.00 48.00 85 ASN A N 1
ATOM 638 C CA . ASN A 1 85 ? 14.392 -6.713 14.298 1.00 48.00 85 ASN A CA 1
ATOM 639 C C . ASN A 1 85 ? 13.454 -5.625 14.853 1.00 48.00 85 ASN A C 1
ATOM 641 O O . ASN A 1 85 ? 13.504 -5.333 16.045 1.00 48.00 85 ASN A O 1
ATOM 645 N N . ALA A 1 86 ? 12.605 -5.027 14.015 1.00 51.31 86 ALA A N 1
ATOM 646 C CA . ALA A 1 86 ? 11.630 -4.038 14.435 1.00 51.31 86 ALA A CA 1
ATOM 647 C C . ALA A 1 86 ? 10.541 -4.747 15.238 1.00 51.31 86 ALA A C 1
ATOM 649 O O . ALA A 1 86 ? 9.990 -5.735 14.769 1.00 51.31 86 ALA A O 1
ATOM 650 N N . GLY A 1 87 ? 10.188 -4.253 16.420 1.00 52.75 87 GLY A N 1
ATOM 651 C CA . GLY A 1 87 ? 9.038 -4.763 17.187 1.00 52.75 87 GLY A CA 1
ATOM 652 C C . GLY A 1 87 ? 9.357 -5.326 18.563 1.00 52.75 87 GLY A C 1
ATOM 653 O O . GLY A 1 87 ? 8.429 -5.719 19.257 1.00 52.75 87 GLY A O 1
ATOM 654 N N . LYS A 1 88 ? 10.627 -5.334 18.981 1.00 54.00 88 LYS A N 1
ATOM 655 C CA . LYS A 1 88 ? 11.003 -5.722 20.352 1.00 54.00 88 LYS A CA 1
ATOM 656 C C . LYS A 1 88 ? 11.364 -4.535 21.249 1.00 54.00 88 LYS A C 1
ATOM 658 O O . LYS A 1 88 ? 11.454 -4.710 22.457 1.00 54.00 88 LYS A O 1
ATOM 663 N N . SER A 1 89 ? 11.540 -3.334 20.686 1.00 61.94 89 SER A N 1
ATOM 664 C CA . SER A 1 89 ? 11.865 -2.118 21.440 1.00 61.94 89 SER A CA 1
ATOM 665 C C . SER A 1 89 ? 10.781 -1.041 21.319 1.00 61.94 89 SER A C 1
ATOM 667 O O . SER A 1 89 ? 10.225 -0.813 20.241 1.00 61.94 89 SER A O 1
ATOM 669 N N . SER A 1 90 ? 10.544 -0.306 22.411 1.00 62.00 90 SER A N 1
ATOM 670 C CA . SER A 1 90 ? 9.719 0.911 22.432 1.00 62.00 90 SER A CA 1
ATOM 671 C C . SER A 1 90 ? 10.224 1.968 21.440 1.00 62.00 90 SER A C 1
ATOM 673 O O . SER A 1 90 ? 9.428 2.702 20.851 1.00 62.00 90 SER A O 1
ATOM 675 N N . THR A 1 91 ? 11.533 1.993 21.170 1.00 73.19 91 THR A N 1
ATOM 676 C CA . THR A 1 91 ? 12.151 2.884 20.181 1.00 73.19 91 THR A CA 1
ATOM 677 C C . THR A 1 91 ? 11.655 2.597 18.760 1.00 73.19 91 THR A C 1
ATOM 679 O O . THR A 1 91 ? 11.428 3.531 17.990 1.00 73.19 91 THR A O 1
ATOM 682 N N . ASP A 1 92 ? 11.402 1.328 18.418 1.00 83.56 92 ASP A N 1
ATOM 683 C CA . ASP A 1 92 ? 10.895 0.959 17.092 1.00 83.56 92 ASP A CA 1
ATOM 684 C C . ASP A 1 92 ? 9.448 1.395 16.891 1.00 83.56 92 ASP A C 1
ATOM 686 O O . ASP A 1 92 ? 9.096 1.854 15.806 1.00 83.56 92 ASP A O 1
ATOM 690 N N . LYS A 1 93 ? 8.602 1.255 17.919 1.00 88.50 93 LYS A N 1
ATOM 691 C CA . LYS A 1 93 ? 7.202 1.708 17.883 1.00 88.50 93 LYS A CA 1
ATOM 692 C C . LYS A 1 93 ? 7.135 3.212 17.626 1.00 88.50 93 LYS A C 1
ATOM 694 O O . LYS A 1 93 ? 6.483 3.639 16.676 1.00 88.50 93 LYS A O 1
ATOM 699 N N . VAL A 1 94 ? 7.887 4.000 18.400 1.00 89.88 94 VAL A N 1
ATOM 700 C CA . VAL A 1 94 ? 7.951 5.463 18.236 1.00 89.88 94 VAL A CA 1
ATOM 701 C C . VAL A 1 94 ? 8.471 5.847 16.850 1.00 89.88 94 VAL A C 1
ATOM 703 O O . VAL A 1 94 ? 7.921 6.755 16.229 1.00 89.88 94 VAL A O 1
ATOM 706 N N . ARG A 1 95 ? 9.488 5.143 16.328 1.00 91.25 95 ARG A N 1
ATOM 707 C CA . ARG A 1 95 ? 9.991 5.360 14.963 1.00 91.25 95 ARG A CA 1
ATOM 708 C C . ARG A 1 95 ? 8.890 5.160 13.921 1.00 91.25 95 ARG A C 1
ATOM 710 O O . ARG A 1 95 ? 8.676 6.055 13.108 1.00 91.25 95 ARG A O 1
ATOM 717 N N . ARG A 1 96 ? 8.193 4.016 13.957 1.00 92.50 96 ARG A N 1
ATOM 718 C CA . ARG A 1 96 ? 7.117 3.699 13.003 1.00 92.50 96 ARG A CA 1
ATOM 719 C C . ARG A 1 96 ? 5.986 4.720 13.080 1.00 92.50 96 ARG A C 1
ATOM 721 O O . ARG A 1 96 ? 5.582 5.242 12.050 1.00 92.50 96 ARG A O 1
ATOM 728 N N . MET A 1 97 ? 5.533 5.064 14.287 1.00 92.69 97 MET A N 1
ATOM 729 C CA . MET A 1 97 ? 4.475 6.061 14.482 1.00 92.69 97 MET A CA 1
ATOM 730 C C . MET A 1 97 ? 4.861 7.433 13.926 1.00 92.69 97 MET A C 1
ATOM 732 O O . MET A 1 97 ? 4.074 8.031 13.200 1.00 92.69 97 MET A O 1
ATOM 736 N N . ARG A 1 98 ? 6.082 7.913 14.201 1.00 93.94 98 ARG A N 1
ATOM 737 C CA . ARG A 1 98 ? 6.565 9.192 13.653 1.00 93.94 98 ARG A CA 1
ATOM 738 C C . ARG A 1 98 ? 6.640 9.176 12.128 1.00 93.94 98 ARG A C 1
ATOM 740 O O . ARG A 1 98 ? 6.251 10.152 11.498 1.00 93.94 98 ARG A O 1
ATOM 747 N N . GLU A 1 99 ? 7.134 8.090 11.535 1.00 94.94 99 GLU A N 1
ATOM 748 C CA . GLU A 1 99 ? 7.240 7.958 10.077 1.00 94.94 99 GLU A CA 1
ATOM 749 C C . GLU A 1 99 ? 5.859 7.943 9.407 1.00 94.94 99 GLU A C 1
ATOM 751 O O 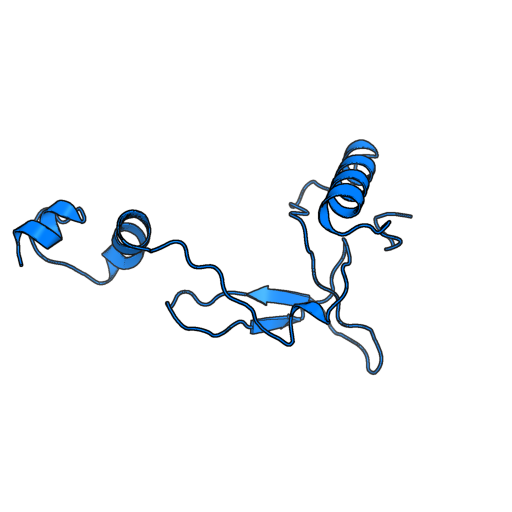. GLU A 1 99 ? 5.646 8.658 8.427 1.00 94.94 99 GLU A O 1
ATOM 756 N N . LEU A 1 100 ? 4.907 7.189 9.967 1.00 96.69 100 LEU A N 1
ATOM 757 C CA . LEU A 1 100 ? 3.535 7.115 9.462 1.00 96.69 100 LEU A CA 1
ATOM 758 C C . LEU A 1 100 ? 2.798 8.445 9.609 1.00 96.69 100 LEU A C 1
ATOM 760 O O . LEU A 1 100 ? 2.195 8.913 8.646 1.00 96.69 100 LEU A O 1
ATOM 764 N N . GLN A 1 101 ? 2.915 9.098 10.765 1.00 97.00 101 GLN A N 1
ATOM 765 C CA . GLN A 1 101 ? 2.301 10.400 10.995 1.00 97.00 101 GLN A CA 1
ATOM 766 C C . GLN A 1 101 ? 2.865 11.461 10.044 1.00 97.00 101 GLN A C 1
ATOM 768 O O . GLN A 1 101 ? 2.104 12.248 9.494 1.00 97.00 101 GLN A O 1
ATOM 773 N N . ALA A 1 102 ? 4.180 11.473 9.811 1.00 97.06 102 ALA A N 1
ATOM 774 C CA . ALA A 1 102 ? 4.818 12.469 8.955 1.00 97.06 102 ALA A CA 1
ATOM 775 C C . ALA A 1 102 ? 4.517 12.280 7.457 1.00 97.06 102 ALA A C 1
ATOM 777 O O . ALA A 1 102 ? 4.432 13.269 6.734 1.00 97.06 102 ALA A O 1
ATOM 778 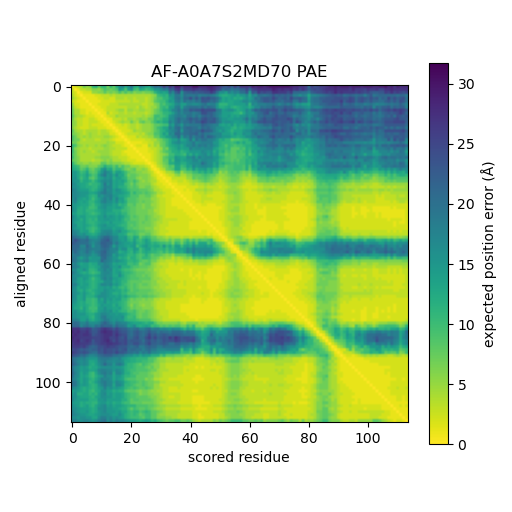N N . ARG A 1 103 ? 4.389 11.034 6.977 1.00 96.31 103 ARG A N 1
ATOM 779 C CA . ARG A 1 103 ? 4.221 10.734 5.539 1.00 96.31 103 ARG A CA 1
ATOM 780 C C . ARG A 1 103 ? 2.779 10.481 5.118 1.00 96.31 103 ARG A C 1
ATOM 782 O O . ARG A 1 103 ? 2.414 10.811 3.996 1.00 96.31 103 ARG A O 1
ATOM 789 N N . TYR A 1 104 ? 1.988 9.881 6.001 1.00 96.62 104 TYR A N 1
ATOM 790 C CA . TYR A 1 104 ? 0.650 9.372 5.696 1.00 96.62 104 TYR A CA 1
ATOM 791 C C . TYR A 1 104 ? -0.437 9.965 6.604 1.00 96.62 104 TYR A C 1
ATOM 793 O O . TYR A 1 104 ? -1.608 9.652 6.423 1.00 96.62 104 TYR A O 1
ATOM 801 N N . LEU A 1 105 ? -0.066 10.844 7.546 1.00 97.56 105 LEU A N 1
ATOM 802 C CA . LEU A 1 105 ? -0.982 11.672 8.342 1.00 97.56 105 LEU A CA 1
ATOM 803 C C . LEU A 1 105 ? -1.981 10.885 9.212 1.00 97.56 105 LEU A C 1
ATOM 805 O O . LEU A 1 105 ? -3.077 11.367 9.488 1.00 97.56 105 LEU A O 1
ATOM 809 N N . PHE A 1 106 ? -1.595 9.701 9.694 1.00 97.50 106 PHE A N 1
ATOM 810 C CA . PHE A 1 106 ? -2.395 8.906 10.631 1.00 97.50 106 PHE A CA 1
ATOM 811 C C . PHE A 1 106 ? -1.534 8.296 11.747 1.00 97.50 106 PHE A C 1
ATOM 813 O O . PHE A 1 106 ? -0.304 8.247 11.654 1.00 97.50 106 PHE A O 1
ATOM 820 N N . LEU A 1 107 ? -2.191 7.817 12.806 1.00 95.75 107 LEU A N 1
ATOM 821 C CA . LEU A 1 107 ? -1.577 7.022 13.871 1.00 95.75 107 LEU A CA 1
ATOM 822 C C . LEU A 1 107 ? -1.997 5.560 13.706 1.00 95.75 107 LEU A C 1
ATOM 824 O O . LEU A 1 107 ? -3.182 5.263 13.607 1.00 95.75 107 LEU A O 1
ATOM 828 N N . CYS A 1 108 ? -1.024 4.651 13.650 1.00 95.50 108 CYS A N 1
ATOM 829 C CA . CYS A 1 108 ? -1.291 3.222 13.502 1.00 95.50 108 CYS A CA 1
ATOM 830 C C . CYS A 1 108 ? -1.716 2.595 14.832 1.00 95.50 108 CYS A C 1
ATOM 832 O O . CYS A 1 108 ? -1.019 2.770 15.831 1.00 95.50 108 CYS A O 1
ATOM 834 N N . ASP A 1 109 ? -2.792 1.810 14.792 1.00 94.25 109 ASP A N 1
ATOM 835 C CA . ASP A 1 109 ? -3.388 1.116 15.943 1.00 94.25 109 ASP A CA 1
ATOM 836 C C . ASP A 1 109 ? -3.393 -0.420 15.774 1.00 94.25 109 ASP A C 1
ATOM 838 O O . ASP A 1 109 ? -4.236 -1.130 16.305 1.00 94.25 109 ASP A O 1
ATOM 842 N N . CYS A 1 110 ? -2.463 -0.968 14.981 1.00 93.25 110 CYS A N 1
ATOM 843 C CA . CYS A 1 110 ? -2.306 -2.426 14.886 1.00 93.25 110 CYS A CA 1
ATOM 844 C C . CYS A 1 110 ? -1.747 -3.018 16.194 1.00 93.25 110 CYS A C 1
ATOM 846 O O . CYS A 1 110 ? -1.124 -2.306 16.982 1.00 93.25 110 CYS A O 1
ATOM 848 N N . GLU A 1 111 ? -1.841 -4.339 16.370 1.00 89.44 111 GLU A N 1
ATOM 849 C CA . GLU A 1 111 ? -1.380 -5.056 17.575 1.00 89.44 111 GLU A CA 1
ATOM 850 C C . GLU A 1 111 ? 0.082 -4.762 17.955 1.00 89.44 111 GLU A C 1
ATOM 852 O O . GLU A 1 111 ? 0.442 -4.708 19.127 1.00 89.44 111 GLU A O 1
ATOM 857 N N . ARG A 1 112 ? 0.949 -4.503 16.967 1.00 88.56 112 ARG A N 1
ATOM 858 C CA . ARG A 1 112 ? 2.365 -4.154 17.198 1.00 88.56 112 ARG A CA 1
ATOM 859 C C . ARG A 1 112 ? 2.588 -2.716 17.679 1.00 88.56 112 ARG A C 1
ATOM 861 O O . ARG A 1 112 ? 3.723 -2.352 18.012 1.00 88.56 112 ARG A O 1
ATOM 868 N N . CYS A 1 113 ? 1.570 -1.873 17.572 1.00 88.69 113 CYS A N 1
ATOM 869 C CA . CYS A 1 113 ? 1.576 -0.450 17.899 1.00 88.69 113 CYS A CA 1
ATOM 870 C C . CYS A 1 113 ? 0.651 -0.104 19.071 1.00 88.69 113 CYS A C 1
ATOM 872 O O . CYS A 1 113 ? 0.773 1.008 19.586 1.00 88.69 113 CYS A O 1
ATOM 874 N N . GLN A 1 114 ? -0.186 -1.032 19.532 1.00 85.50 114 GLN A N 1
ATOM 875 C CA . GLN A 1 114 ? -0.762 -0.999 20.879 1.00 85.50 114 GLN A CA 1
ATOM 876 C C . GLN A 1 114 ? 0.344 -1.184 21.930 1.00 85.50 114 GLN A C 1
ATOM 878 O O . GLN A 1 114 ? 0.263 -0.495 22.969 1.00 85.50 114 GLN A O 1
#

pLDDT: mean 84.02, std 13.16, range [48.0, 98.25]

Secondary structure (DSSP, 8-state):
-HHHHHHTT-SSS---GGGHHHHHHHH--------TTGGGSEE-SS-SEEEEE-SS--S-EEEEESS---TTPPPEE-SS---TTTTSSHHHHHHHHHHHHHHHS----STTT-

Nearest PDB structures (foldseek):
  2g46-assembly1_B  TM=7.577E-01  e=1.347E-01  Paramecium bursaria Chlorella virus 1
  5ht6-assembly1_A  TM=6.314E-01  e=2.428E-01  Homo sapiens
  6bx3-assembly1_E  TM=6.057E-01  e=2.104E+00  Saccharomyces cerevisiae YJM789

Mean predicted aligned error: 9.35 Å

Radius of gyration: 19.67 Å; Cα contacts (8 Å, |Δi|>4): 112; chains: 1; bounding box: 49×30×53 Å

Sequence (114 aa):
MGQLAVLLGSSDGKLSRYMDGQIEKKCAIQTSSLFTLLPKMNHSCDPNAEVCGHNFVDCLVDVVALRQIDVGEEITISYINVGRNAGKSSTDKVRRMRELQARYLFLCDCERCQ

Foldseek 3Di:
DLVVQVVLPDPVSDDDPVSLVSCCVVPVDDDDDDDPCPVVAAADLDFQWEWDDDPDPDPDIDTGGPDDADVPRGGHYHPDDCDPPQQPDPVSLVVSQVVCCVPVVDGDDHPSND

Organism: NCBI:txid374047